Protein AF-A0A3D5LF30-F1 (afdb_monomer_lite)

Foldseek 3Di:
DAEEEEEEAPLPPDPVLLVQLVVCCVPVVHPAYEYAYEAQAALVRDGRPDGPVVRQVVNVVSGHPYYHYQDNVQRNHDPVSVVCSRVVVVVVVVRHPYYDDDDPDPPVVVVVVLVCCVVVVDPQLVVQLVVVVVVVDDNVVSNVRSSVVVD

Secondary structure (DSSP, 8-state):
--EEEEEE--TT--HHHHHHHHHHHHHH--SEEEEEEE-SB-TTS-B-SS-HHHHHHHHHHTT-SEEEEEPHHHHTS-HHHHHHHHHHHHHHHS---EE----SS--HHHHHHHHHHHHH--HHHHHHHHHHHHTT--HHHHHHHHHHHH-

pLDDT: mean 97.25, std 1.87, range [89.06, 98.88]

Radius of gyration: 17.66 Å; chains: 1; bounding box: 42×31×48 Å

Structure (mmCIF, N/CA/C/O backbone):
data_AF-A0A3D5LF30-F1
#
_entry.id   AF-A0A3D5LF30-F1
#
loop_
_atom_site.group_PDB
_atom_site.id
_atom_site.type_symbol
_atom_site.label_atom_id
_atom_site.label_alt_id
_atom_site.label_comp_id
_atom_site.label_asym_id
_atom_site.label_entity_id
_atom_site.label_seq_id
_atom_site.pdbx_PDB_ins_code
_atom_site.Cartn_x
_atom_site.Cartn_y
_atom_site.Cartn_z
_atom_site.occupancy
_atom_site.B_iso_or_equiv
_atom_site.auth_seq_id
_atom_site.auth_comp_id
_atom_site.auth_asym_id
_atom_site.auth_atom_id
_atom_site.pdbx_PDB_model_num
ATOM 1 N N . MET A 1 1 ? -23.083 8.150 5.909 1.00 89.19 1 MET A N 1
ATOM 2 C CA . MET A 1 1 ? -22.047 7.295 6.498 1.00 89.19 1 MET A CA 1
ATOM 3 C C . MET A 1 1 ? -20.885 7.306 5.532 1.00 89.19 1 MET A C 1
ATOM 5 O O . MET A 1 1 ? -21.101 6.880 4.407 1.00 89.19 1 MET A O 1
ATOM 9 N N . LYS A 1 2 ? -19.745 7.869 5.928 1.00 97.44 2 LYS A N 1
ATOM 10 C CA . LYS A 1 2 ? -18.497 7.906 5.167 1.00 97.44 2 LYS A CA 1
ATOM 11 C C . LYS A 1 2 ? -17.492 6.953 5.806 1.00 97.44 2 LYS A C 1
ATOM 13 O O . LYS A 1 2 ? -17.232 7.063 7.006 1.00 97.44 2 LYS A O 1
ATOM 18 N N . ILE A 1 3 ? -16.932 6.037 5.025 1.00 98.44 3 ILE A N 1
ATOM 19 C CA . ILE A 1 3 ? -15.975 5.037 5.502 1.00 98.44 3 ILE A CA 1
ATOM 20 C C . ILE A 1 3 ? -14.658 5.169 4.740 1.00 98.44 3 ILE A C 1
ATOM 22 O O . ILE A 1 3 ? -14.626 5.059 3.513 1.00 98.44 3 ILE A O 1
ATOM 26 N N . THR A 1 4 ? -13.557 5.337 5.474 1.00 98.69 4 THR A N 1
ATOM 27 C CA . THR A 1 4 ? -12.209 5.371 4.891 1.00 98.69 4 THR A CA 1
ATOM 28 C C . THR A 1 4 ? -11.423 4.106 5.204 1.00 98.69 4 THR A C 1
ATOM 30 O O . THR A 1 4 ? -11.334 3.682 6.354 1.00 98.69 4 THR A O 1
ATOM 33 N N . GLY A 1 5 ? -10.814 3.520 4.175 1.00 98.69 5 GLY A N 1
ATOM 34 C CA . GLY A 1 5 ? -9.889 2.397 4.268 1.00 98.69 5 GLY A CA 1
ATOM 35 C C . GLY A 1 5 ? -8.425 2.833 4.392 1.00 98.69 5 GLY A C 1
ATOM 36 O O . GLY A 1 5 ? -7.990 3.783 3.740 1.00 98.69 5 GLY A O 1
ATOM 37 N N . ILE A 1 6 ? -7.645 2.086 5.174 1.00 98.75 6 ILE A N 1
ATOM 38 C CA . ILE A 1 6 ? -6.177 2.158 5.252 1.00 98.75 6 ILE A CA 1
ATOM 39 C C . ILE A 1 6 ? -5.613 0.749 5.051 1.00 98.75 6 ILE A C 1
ATOM 41 O O . ILE A 1 6 ? -6.089 -0.197 5.671 1.00 98.75 6 ILE A O 1
ATOM 45 N N . ILE A 1 7 ? -4.577 0.593 4.227 1.00 98.75 7 ILE A N 1
ATOM 46 C CA . ILE A 1 7 ? -3.818 -0.664 4.117 1.00 98.75 7 ILE A CA 1
ATOM 47 C C . ILE A 1 7 ? -2.500 -0.475 4.876 1.00 98.75 7 ILE A C 1
ATOM 49 O O . ILE A 1 7 ? -1.753 0.451 4.561 1.00 98.75 7 ILE A O 1
ATOM 53 N N . ALA A 1 8 ? -2.223 -1.300 5.889 1.00 98.31 8 ALA A N 1
ATOM 54 C CA . ALA A 1 8 ? -1.110 -1.071 6.814 1.00 98.31 8 ALA A CA 1
ATOM 55 C C . ALA A 1 8 ? -0.500 -2.357 7.396 1.00 98.31 8 ALA A C 1
ATOM 57 O O . ALA A 1 8 ? -1.008 -3.460 7.226 1.00 98.31 8 ALA A O 1
ATOM 58 N N . GLU A 1 9 ? 0.600 -2.197 8.132 1.00 98.44 9 GLU A N 1
ATOM 59 C CA . GLU A 1 9 ? 1.284 -3.284 8.854 1.00 98.44 9 GLU A CA 1
ATOM 60 C C . GLU A 1 9 ? 1.349 -3.030 10.365 1.00 98.44 9 GLU A C 1
ATOM 62 O O . GLU A 1 9 ? 1.291 -3.969 11.156 1.00 98.44 9 GLU A O 1
ATOM 67 N N . TYR A 1 10 ? 1.466 -1.753 10.755 1.00 98.19 10 TYR A N 1
ATOM 68 C CA . TYR A 1 10 ? 1.583 -1.276 12.138 1.00 98.19 10 TYR A CA 1
ATOM 69 C C . TYR A 1 10 ? 2.622 -2.037 12.972 1.00 98.19 10 TYR A C 1
ATOM 71 O O . TYR A 1 10 ? 2.297 -2.598 14.012 1.00 98.19 10 TYR A O 1
ATOM 79 N N . ASN A 1 11 ? 3.885 -2.029 12.536 1.00 97.81 11 ASN A N 1
ATOM 80 C CA . ASN A 1 11 ? 4.958 -2.859 13.091 1.00 97.81 11 ASN A CA 1
ATOM 81 C C . ASN A 1 11 ? 6.075 -2.072 13.840 1.00 97.81 11 ASN A C 1
ATOM 83 O O . ASN A 1 11 ? 7.163 -1.917 13.285 1.00 97.81 11 ASN A O 1
ATOM 87 N N . PRO A 1 12 ? 5.871 -1.584 15.084 1.00 96.75 12 PRO A N 1
ATOM 88 C CA . PRO A 1 12 ? 4.619 -1.544 15.840 1.00 96.75 12 PRO A CA 1
ATOM 89 C C . PRO A 1 12 ? 3.743 -0.339 15.446 1.00 96.75 12 PRO A C 1
ATOM 91 O O . PRO A 1 12 ? 4.111 0.496 14.614 1.00 96.75 12 PRO A O 1
ATOM 94 N N . PHE A 1 13 ? 2.566 -0.218 16.062 1.00 98.56 13 PHE A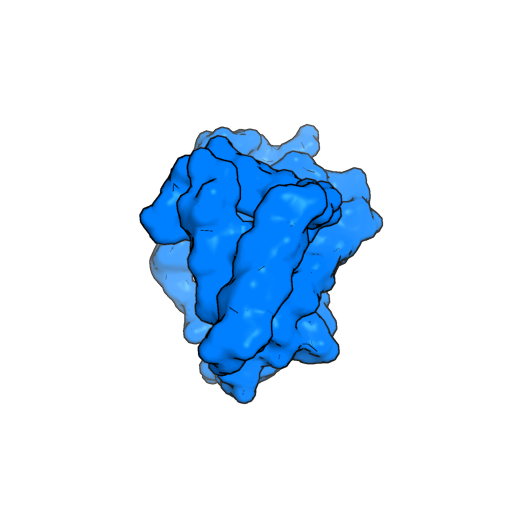 N 1
ATOM 95 C CA . PHE A 1 13 ? 1.782 1.010 15.982 1.00 98.56 13 PHE A CA 1
ATOM 96 C C . PHE A 1 13 ? 2.540 2.171 16.663 1.00 98.56 13 PHE A C 1
ATOM 98 O O . PHE A 1 13 ? 3.132 1.990 17.724 1.00 98.56 13 PHE A O 1
ATOM 105 N N . HIS A 1 14 ? 2.537 3.368 16.068 1.00 98.25 14 HIS A N 1
ATOM 106 C CA . HIS A 1 14 ? 3.310 4.518 16.551 1.00 98.25 14 HIS A CA 1
ATOM 107 C C . HIS A 1 14 ? 2.614 5.845 16.220 1.00 98.25 14 HIS A C 1
ATOM 109 O O . HIS A 1 14 ? 1.649 5.874 15.456 1.00 98.25 14 HIS A O 1
ATOM 115 N N . ASN A 1 15 ? 3.145 6.967 16.714 1.00 98.50 15 ASN A N 1
ATOM 116 C CA . ASN A 1 15 ? 2.510 8.289 16.597 1.00 98.50 15 ASN A CA 1
ATOM 117 C C . ASN A 1 15 ? 2.208 8.727 15.156 1.00 98.50 15 ASN A C 1
ATOM 119 O O . ASN A 1 15 ? 1.195 9.374 14.927 1.00 98.50 15 ASN A O 1
ATOM 123 N N . GLY A 1 16 ? 3.026 8.331 14.174 1.00 98.44 16 GLY A N 1
ATOM 124 C CA . GLY A 1 16 ? 2.716 8.576 12.759 1.00 98.44 16 GLY A CA 1
ATOM 125 C C . GLY A 1 16 ? 1.418 7.902 12.284 1.00 98.44 16 GLY A C 1
ATOM 126 O O . GLY A 1 16 ? 0.655 8.505 11.538 1.00 98.44 16 GLY A O 1
ATOM 127 N N . HIS A 1 17 ? 1.117 6.689 12.764 1.00 98.56 17 HIS A N 1
ATOM 128 C CA . HIS A 1 17 ? -0.119 5.972 12.440 1.00 98.56 17 HIS A CA 1
ATOM 129 C C . HIS A 1 17 ? -1.328 6.608 13.138 1.00 98.56 17 HIS A C 1
ATOM 131 O O . HIS A 1 17 ? -2.367 6.799 12.512 1.00 98.56 17 HIS A O 1
ATOM 137 N N . ALA A 1 18 ? -1.174 7.002 14.410 1.00 98.56 18 ALA A N 1
ATOM 138 C CA . ALA A 1 18 ? -2.203 7.752 15.135 1.00 98.56 18 ALA A CA 1
ATOM 139 C C . ALA A 1 18 ? -2.527 9.077 14.432 1.00 98.56 18 ALA A C 1
ATOM 141 O O . ALA A 1 18 ? -3.692 9.411 14.229 1.00 98.56 18 ALA A O 1
ATOM 142 N N . TYR A 1 19 ? -1.487 9.799 14.008 1.00 98.44 19 TYR A N 1
ATOM 143 C CA . TYR A 1 19 ? -1.629 11.028 13.240 1.00 98.44 19 TYR A CA 1
ATOM 144 C C . TYR A 1 19 ? -2.350 10.787 11.911 1.00 98.44 19 TYR A C 1
ATOM 146 O O . TYR A 1 19 ? -3.271 11.530 11.592 1.00 98.44 19 TYR A O 1
ATOM 154 N N . GLN A 1 20 ? -1.998 9.732 11.168 1.00 98.25 20 GLN A N 1
ATOM 155 C CA . GLN A 1 20 ? -2.672 9.381 9.915 1.00 98.25 20 GLN A CA 1
ATOM 156 C C . GLN A 1 20 ? -4.178 9.162 10.121 1.00 98.25 20 GLN A C 1
ATOM 158 O O . GLN A 1 20 ? -4.977 9.722 9.376 1.00 98.25 20 GLN A O 1
ATOM 163 N N . ILE A 1 21 ? -4.575 8.385 11.136 1.00 98.50 21 ILE A N 1
ATOM 164 C CA . ILE A 1 21 ? -5.993 8.130 11.441 1.00 98.50 21 ILE A CA 1
ATOM 165 C C . ILE A 1 21 ? -6.710 9.434 11.808 1.00 98.50 21 ILE A C 1
ATOM 167 O O . ILE A 1 21 ? -7.792 9.706 11.288 1.00 98.50 21 ILE A O 1
ATOM 171 N N . ALA A 1 22 ? -6.105 10.261 12.665 1.00 98.12 22 ALA A N 1
ATOM 172 C CA . ALA A 1 22 ? -6.674 11.551 13.047 1.00 98.12 22 ALA A CA 1
ATOM 173 C C . ALA A 1 22 ? -6.847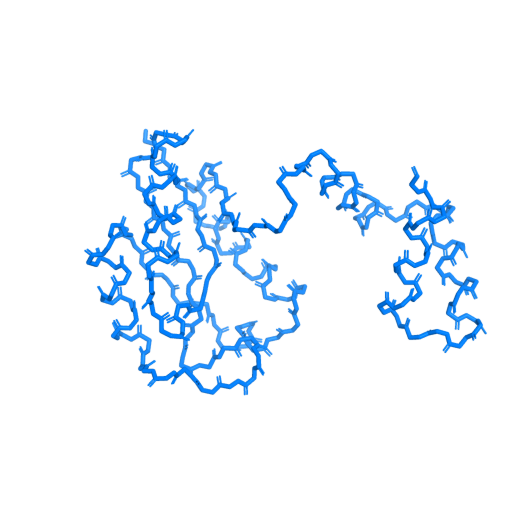 12.478 11.832 1.00 98.12 22 ALA A C 1
ATOM 175 O O . ALA A 1 22 ? -7.914 13.061 11.647 1.00 98.12 22 ALA A O 1
ATOM 176 N N . LYS A 1 23 ? -5.827 12.553 10.970 1.00 97.75 23 LYS A N 1
ATOM 177 C CA . LYS A 1 23 ? -5.831 13.399 9.776 1.00 97.75 23 LYS A CA 1
ATOM 178 C C . LYS A 1 23 ? -6.851 12.935 8.740 1.00 97.75 23 LYS A C 1
ATOM 180 O O . LYS A 1 23 ? -7.525 13.761 8.141 1.00 97.75 23 LYS A O 1
ATOM 185 N N . ILE A 1 24 ? -7.036 11.623 8.590 1.00 97.56 24 ILE A N 1
ATOM 186 C CA . ILE A 1 24 ? -8.103 11.053 7.758 1.00 97.56 24 ILE A CA 1
ATOM 187 C C . ILE A 1 24 ? -9.472 11.518 8.243 1.00 97.56 24 ILE A C 1
ATOM 189 O O . ILE A 1 24 ? -10.266 11.997 7.436 1.00 97.56 24 ILE A O 1
ATOM 193 N N . LYS A 1 25 ? -9.753 11.401 9.546 1.00 97.00 25 LYS A N 1
ATOM 194 C CA . LYS A 1 25 ? -11.044 11.828 10.107 1.00 97.00 25 LYS A CA 1
ATOM 195 C C . LYS A 1 25 ? -11.283 13.323 9.885 1.00 97.00 25 LYS A C 1
ATOM 197 O O . LYS A 1 25 ? -12.392 13.695 9.523 1.00 97.00 25 LYS A O 1
ATOM 202 N N . GLU A 1 26 ? -10.242 14.142 10.031 1.00 97.06 26 GLU A N 1
ATOM 203 C CA . GLU A 1 26 ? -10.278 15.586 9.768 1.00 97.06 26 GLU A CA 1
ATOM 204 C C . GLU A 1 26 ? -10.543 15.926 8.290 1.00 97.06 26 GLU A C 1
ATOM 206 O O . GLU A 1 26 ? -11.360 16.791 8.004 1.00 97.06 26 GLU A O 1
ATOM 211 N N . GLU A 1 27 ? -9.867 15.271 7.342 1.00 95.75 27 GLU A N 1
ATOM 212 C CA . GLU A 1 27 ? -9.913 15.664 5.922 1.00 95.75 27 GLU A CA 1
ATOM 213 C C . GLU A 1 27 ? -11.081 15.063 5.137 1.00 95.75 27 GLU A C 1
ATOM 215 O O . GLU A 1 27 ? -11.476 15.600 4.103 1.00 95.75 27 GLU A O 1
ATOM 220 N N . THR A 1 28 ? -11.622 13.936 5.597 1.00 95.56 28 THR A N 1
ATOM 221 C CA . THR A 1 28 ? -12.673 13.200 4.872 1.00 95.56 28 THR A CA 1
ATOM 222 C C . THR A 1 28 ? -14.054 13.318 5.521 1.00 95.56 28 THR A C 1
ATOM 224 O O . THR A 1 28 ? -15.049 12.920 4.909 1.00 95.56 28 THR A O 1
ATOM 227 N N . ASP A 1 29 ? -14.133 13.858 6.742 1.00 96.19 29 ASP A N 1
ATOM 228 C CA . ASP A 1 29 ? -15.283 13.738 7.651 1.00 96.19 29 ASP A CA 1
ATOM 229 C C . ASP A 1 29 ? -15.745 12.278 7.813 1.00 96.19 29 ASP A C 1
ATOM 231 O O . ASP A 1 29 ? -16.941 11.981 7.777 1.00 96.19 29 ASP A O 1
ATOM 235 N N . SER A 1 30 ? -14.801 11.336 7.893 1.00 97.12 30 SER A N 1
ATOM 236 C CA . SER A 1 30 ? -15.140 9.914 8.007 1.00 97.12 30 SER A CA 1
ATOM 237 C C . SER A 1 30 ? -15.863 9.603 9.310 1.00 97.12 30 SER A C 1
ATOM 239 O O . SER A 1 30 ? -15.348 9.888 10.391 1.00 97.12 30 SER A O 1
ATOM 241 N N . ASP A 1 31 ? -17.001 8.917 9.196 1.00 98.00 31 ASP A N 1
ATOM 242 C CA . ASP A 1 31 ? -17.713 8.328 10.331 1.00 98.00 31 ASP A CA 1
ATOM 243 C C . ASP A 1 31 ? -16.946 7.112 10.876 1.00 98.00 31 ASP A C 1
ATOM 245 O O . ASP A 1 31 ? -16.918 6.893 12.086 1.00 98.00 31 ASP A O 1
ATOM 249 N N . TYR A 1 32 ? -16.298 6.346 9.985 1.00 98.50 32 TYR A N 1
ATOM 250 C CA . TYR A 1 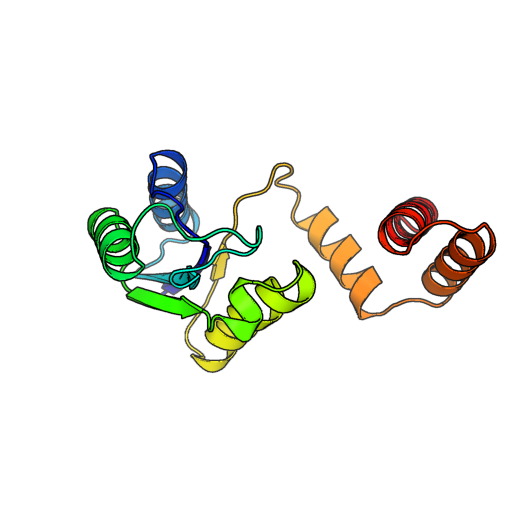32 ? -15.536 5.144 10.335 1.00 98.50 32 TYR A CA 1
ATOM 251 C C . TYR A 1 32 ? -14.216 5.040 9.566 1.00 98.50 32 TYR A C 1
ATOM 253 O O . TYR A 1 32 ? -14.137 5.356 8.377 1.00 98.50 32 TYR A O 1
ATOM 261 N N . VAL A 1 33 ? -13.187 4.519 10.234 1.00 98.69 33 VAL A N 1
ATOM 262 C CA . VAL A 1 33 ? -11.884 4.181 9.654 1.00 98.69 33 VAL A CA 1
ATOM 263 C C . VAL A 1 33 ? -11.646 2.678 9.770 1.00 98.69 33 VAL A C 1
ATOM 265 O O . VAL A 1 33 ? -11.609 2.122 10.867 1.00 98.69 33 VAL A O 1
ATOM 268 N N . ILE A 1 34 ? -11.452 2.012 8.634 1.00 98.69 34 ILE A N 1
ATOM 269 C CA . ILE A 1 34 ? -11.224 0.567 8.548 1.00 98.69 34 ILE A CA 1
ATOM 270 C C . ILE A 1 34 ? -9.790 0.304 8.102 1.00 98.69 34 ILE A C 1
ATOM 272 O O . ILE A 1 34 ? -9.322 0.860 7.111 1.00 98.69 34 ILE A O 1
ATOM 276 N N . VAL A 1 35 ? -9.089 -0.583 8.803 1.00 98.81 35 VAL A N 1
ATOM 277 C CA . VAL A 1 35 ? -7.704 -0.947 8.494 1.00 98.81 35 VAL A CA 1
ATOM 278 C C . VAL A 1 35 ? -7.645 -2.378 7.968 1.00 98.81 35 VAL A C 1
ATOM 280 O O . VAL A 1 35 ? -8.033 -3.309 8.665 1.00 98.81 35 VAL A O 1
ATOM 283 N N . ALA A 1 36 ? -7.110 -2.571 6.764 1.00 98.69 36 ALA A N 1
ATOM 284 C CA . ALA A 1 36 ? -6.642 -3.865 6.279 1.00 98.69 36 ALA A CA 1
ATOM 285 C C . ALA A 1 36 ? -5.174 -4.024 6.700 1.00 98.69 36 ALA A C 1
ATOM 287 O O . ALA A 1 36 ? -4.290 -3.360 6.156 1.00 98.69 36 ALA A O 1
ATOM 288 N N . MET A 1 37 ? -4.922 -4.857 7.708 1.00 98.75 37 MET A N 1
ATOM 289 C CA . MET A 1 37 ? -3.629 -4.973 8.375 1.00 98.75 37 MET A CA 1
ATOM 290 C C . MET A 1 37 ? -2.960 -6.315 8.083 1.00 98.75 37 MET A C 1
ATOM 292 O O . MET A 1 37 ? -3.599 -7.359 8.211 1.00 98.75 37 MET A O 1
ATOM 296 N N . SER A 1 38 ? -1.666 -6.315 7.760 1.00 98.62 38 SER A N 1
ATOM 297 C CA . SER A 1 38 ? -0.864 -7.547 7.714 1.00 98.62 38 SER A CA 1
ATOM 298 C C . SER A 1 38 ? -1.017 -8.369 9.001 1.00 98.62 38 SER A C 1
ATOM 300 O O . SER A 1 38 ? -1.025 -7.812 10.106 1.00 98.62 38 SER A O 1
ATOM 302 N N . GLY A 1 39 ? -1.099 -9.695 8.856 1.00 98.38 39 GLY A N 1
ATOM 303 C CA . GLY A 1 39 ? -1.053 -10.650 9.968 1.00 98.38 39 GLY A CA 1
ATOM 304 C C . GLY A 1 39 ? 0.328 -10.702 10.630 1.00 98.38 39 GLY A C 1
ATOM 305 O O . GLY A 1 39 ? 1.053 -9.712 10.647 1.00 98.38 39 GLY A O 1
ATOM 306 N N . ASP A 1 40 ? 0.724 -11.845 11.186 1.00 98.31 40 ASP A N 1
ATOM 307 C CA . ASP A 1 40 ? 1.975 -11.967 11.964 1.00 98.31 40 ASP A CA 1
ATOM 308 C C . ASP A 1 40 ? 3.269 -11.850 11.136 1.00 98.31 40 ASP A C 1
ATOM 310 O O . ASP A 1 40 ? 4.358 -11.805 11.702 1.00 98.31 40 ASP A O 1
ATOM 314 N N . PHE A 1 41 ? 3.157 -11.753 9.811 1.00 97.88 41 PHE A N 1
ATOM 315 C CA . PHE A 1 41 ? 4.260 -11.478 8.895 1.00 97.88 41 PHE A CA 1
ATOM 316 C C . PHE A 1 41 ? 3.916 -10.288 8.002 1.00 97.88 41 PHE A C 1
ATOM 318 O O . PHE A 1 41 ? 2.774 -10.142 7.555 1.00 97.88 41 PHE A O 1
ATOM 325 N N . VAL A 1 42 ? 4.912 -9.441 7.758 1.00 97.94 42 VAL A N 1
ATOM 326 C CA . VAL A 1 42 ? 4.775 -8.169 7.042 1.00 97.94 42 VAL A CA 1
ATOM 327 C C . VAL A 1 42 ? 5.415 -8.237 5.647 1.00 97.94 42 VAL A C 1
ATOM 329 O O . VAL A 1 42 ? 6.195 -9.139 5.345 1.00 97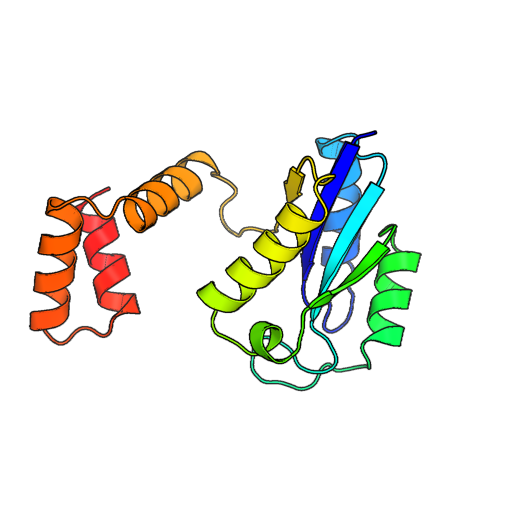.94 42 VAL A O 1
ATOM 332 N N . GLN A 1 43 ? 5.116 -7.269 4.787 1.00 97.88 43 GLN A N 1
ATOM 333 C CA . GLN A 1 43 ? 5.538 -7.166 3.385 1.00 97.88 43 GLN A CA 1
ATOM 334 C C . GLN A 1 43 ? 7.050 -7.187 3.201 1.00 97.88 43 GLN A C 1
ATOM 336 O O . GLN A 1 43 ? 7.555 -7.680 2.194 1.00 97.88 43 GLN A O 1
ATOM 341 N N . ARG A 1 44 ? 7.790 -6.699 4.198 1.00 95.00 44 ARG A N 1
ATOM 342 C CA . ARG A 1 44 ? 9.257 -6.753 4.217 1.00 95.00 44 ARG A CA 1
ATOM 343 C C . ARG A 1 44 ? 9.809 -8.176 4.393 1.00 95.00 44 ARG A C 1
ATOM 345 O O . ARG A 1 44 ? 11.019 -8.355 4.341 1.00 95.00 44 ARG A O 1
ATOM 352 N N . GLY A 1 45 ? 8.943 -9.179 4.558 1.00 93.69 45 GLY A N 1
ATOM 353 C CA . GLY A 1 45 ? 9.316 -10.581 4.751 1.00 93.69 45 GLY A CA 1
ATOM 354 C C . GLY A 1 45 ? 9.722 -10.908 6.188 1.00 93.69 45 GLY A C 1
ATOM 355 O O . GLY A 1 45 ? 10.342 -11.939 6.433 1.00 93.69 45 GLY A O 1
ATOM 356 N N . GLU A 1 46 ? 9.389 -10.032 7.133 1.00 96.31 46 GLU A N 1
ATOM 357 C CA . GLU A 1 46 ? 9.766 -10.140 8.541 1.00 96.31 46 GLU A CA 1
ATOM 358 C C . GLU A 1 46 ? 8.558 -10.569 9.390 1.00 96.31 46 GLU A C 1
ATOM 360 O O . GLU A 1 46 ? 7.414 -10.256 9.036 1.00 96.31 46 GLU A O 1
ATOM 365 N N . PRO A 1 47 ? 8.768 -11.269 10.519 1.00 97.88 47 PRO A N 1
ATOM 366 C CA . PRO A 1 47 ? 7.730 -11.383 11.531 1.00 97.88 47 PRO A CA 1
ATOM 367 C C . PRO A 1 47 ? 7.425 -9.997 12.114 1.00 97.88 47 PRO A C 1
ATOM 369 O O . PRO A 1 47 ? 8.321 -9.169 12.299 1.00 97.88 47 PRO A O 1
ATOM 372 N N . ALA A 1 48 ? 6.160 -9.740 12.431 1.00 98.31 48 ALA A N 1
ATOM 373 C CA . ALA A 1 48 ? 5.794 -8.550 13.180 1.00 98.31 48 ALA A CA 1
ATOM 374 C C . ALA A 1 48 ? 6.404 -8.597 14.596 1.00 98.31 48 ALA A C 1
ATOM 376 O O . ALA A 1 48 ? 6.499 -9.657 15.214 1.00 98.31 48 ALA A O 1
ATOM 377 N N . ILE A 1 49 ? 6.791 -7.437 15.131 1.00 97.88 49 ILE A N 1
ATOM 378 C CA . ILE A 1 49 ? 7.413 -7.287 16.456 1.00 97.88 49 ILE A CA 1
ATOM 379 C C . ILE A 1 49 ? 6.487 -7.737 17.595 1.00 97.88 49 ILE A C 1
ATOM 381 O O . ILE A 1 49 ? 6.948 -8.112 18.670 1.00 97.88 49 ILE A O 1
ATOM 385 N N . THR A 1 50 ? 5.176 -7.696 17.358 1.00 97.69 50 THR A N 1
ATOM 386 C CA . THR A 1 50 ? 4.139 -8.253 18.224 1.00 97.69 50 THR A CA 1
ATOM 387 C C . THR A 1 50 ? 3.018 -8.832 17.364 1.00 97.69 50 THR A C 1
ATOM 389 O O . THR A 1 50 ? 2.882 -8.480 16.183 1.00 97.69 50 THR A O 1
ATOM 392 N N . ASP A 1 51 ? 2.235 -9.741 17.940 1.00 98.00 51 ASP A N 1
ATOM 393 C CA . ASP A 1 51 ? 1.201 -10.460 17.205 1.00 98.00 51 ASP A CA 1
ATOM 394 C C . ASP A 1 51 ? 0.125 -9.519 16.630 1.00 98.00 51 ASP A C 1
ATOM 396 O O . ASP A 1 51 ? -0.023 -8.345 16.997 1.00 98.00 51 ASP A O 1
ATOM 400 N N . LYS A 1 52 ? -0.619 -10.030 15.652 1.00 98.56 52 LYS A N 1
ATOM 401 C CA . LYS A 1 52 ? -1.680 -9.280 14.972 1.00 98.56 52 LYS A CA 1
ATOM 402 C C . LYS A 1 52 ? -2.809 -8.827 15.892 1.00 98.56 52 LYS A C 1
ATOM 404 O O . LYS A 1 52 ? -3.440 -7.816 15.593 1.00 98.56 52 LYS A O 1
ATOM 409 N N . TYR A 1 53 ? -3.076 -9.529 16.992 1.00 98.69 53 TYR A N 1
ATOM 410 C CA . TYR A 1 53 ? -4.152 -9.158 17.910 1.00 98.69 53 TYR A CA 1
ATOM 411 C C . TYR A 1 53 ? -3.770 -7.924 18.715 1.00 98.69 53 TYR A C 1
ATOM 413 O O . TYR A 1 53 ? -4.591 -7.022 18.886 1.00 98.69 53 TYR A O 1
ATOM 421 N N . GLU A 1 54 ? -2.518 -7.847 19.157 1.00 98.56 54 GLU A N 1
ATOM 422 C CA . GLU A 1 54 ? -2.031 -6.703 19.911 1.00 98.56 54 GLU A CA 1
ATOM 423 C C . GLU A 1 54 ? -1.902 -5.459 19.024 1.00 98.56 54 GLU A C 1
ATOM 425 O O . GLU A 1 54 ? -2.376 -4.384 19.392 1.00 98.56 54 GLU A O 1
ATOM 430 N N . ARG A 1 55 ? -1.408 -5.602 17.787 1.00 98.69 55 ARG A N 1
ATOM 431 C CA . ARG A 1 55 ? -1.415 -4.490 16.815 1.00 98.69 55 ARG A CA 1
ATOM 432 C C . ARG A 1 55 ? -2.826 -4.028 16.455 1.00 98.69 55 ARG A C 1
ATOM 434 O O . ARG A 1 55 ? -3.063 -2.824 16.352 1.00 98.69 55 ARG A O 1
ATOM 441 N N . ALA A 1 56 ? -3.778 -4.954 16.315 1.00 98.88 56 ALA A N 1
ATOM 442 C CA . ALA A 1 56 ? -5.177 -4.602 16.095 1.00 98.88 56 ALA A CA 1
ATOM 443 C C . ALA A 1 56 ? -5.750 -3.830 17.293 1.00 98.88 56 ALA A C 1
ATOM 445 O O . ALA A 1 56 ? -6.393 -2.798 17.104 1.00 98.88 56 ALA A O 1
ATOM 446 N N . ARG A 1 57 ? -5.459 -4.263 18.528 1.00 9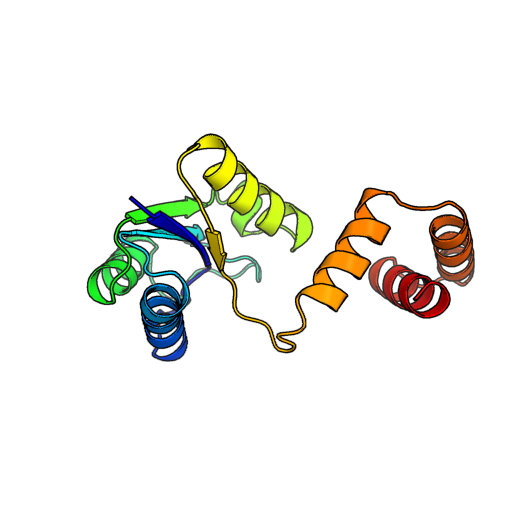8.81 57 ARG A N 1
ATOM 447 C CA . ARG A 1 57 ? -5.856 -3.553 19.754 1.00 98.81 57 ARG A CA 1
ATOM 448 C C . ARG A 1 57 ? -5.285 -2.137 19.797 1.00 98.81 57 ARG A C 1
ATOM 450 O O . ARG A 1 57 ? -6.023 -1.210 20.131 1.00 98.81 57 ARG A O 1
ATOM 457 N N . MET A 1 58 ? -4.012 -1.962 19.439 1.00 98.56 58 MET A N 1
ATOM 458 C CA . MET A 1 58 ? -3.370 -0.645 19.369 1.00 98.56 58 MET A CA 1
ATOM 459 C C . MET A 1 58 ? -4.086 0.264 18.363 1.00 98.56 58 MET A C 1
ATOM 461 O O . MET A 1 58 ? -4.448 1.385 18.709 1.00 98.56 58 MET A O 1
ATOM 465 N N . ALA A 1 59 ? -4.363 -0.233 17.153 1.00 98.75 59 ALA A N 1
ATOM 466 C CA . ALA A 1 59 ? -5.070 0.532 16.128 1.00 98.75 59 ALA A CA 1
ATOM 467 C C . ALA A 1 59 ? -6.483 0.948 16.572 1.00 98.75 59 ALA A C 1
ATOM 469 O O . ALA A 1 59 ? -6.847 2.118 16.440 1.00 98.75 59 ALA A O 1
ATOM 470 N N . LEU A 1 60 ? -7.255 0.017 17.148 1.00 98.81 60 LEU A N 1
ATOM 471 C CA . LEU A 1 60 ? -8.604 0.283 17.666 1.00 98.81 60 LEU A CA 1
ATOM 472 C C . LEU A 1 60 ? -8.584 1.329 18.791 1.00 98.81 60 LEU A C 1
ATOM 474 O O . LEU A 1 60 ? -9.375 2.268 18.799 1.00 98.81 60 LEU A O 1
ATOM 478 N N . SER A 1 61 ? -7.620 1.220 19.707 1.00 98.56 61 SER A N 1
ATOM 479 C CA . SER A 1 61 ? -7.435 2.176 20.811 1.00 98.56 61 SER A CA 1
ATOM 480 C C . SER A 1 61 ? -7.053 3.581 20.332 1.00 98.56 61 SER A C 1
ATOM 482 O O . SER A 1 61 ? -7.230 4.551 21.065 1.00 98.56 61 SER A O 1
ATOM 484 N N . CYS A 1 62 ? -6.538 3.700 19.106 1.00 98.25 62 CYS A N 1
ATOM 485 C CA . CYS A 1 62 ? -6.109 4.956 18.496 1.00 98.25 62 CYS A CA 1
ATOM 486 C C . CYS A 1 62 ? -7.046 5.448 17.380 1.00 98.25 62 CYS A C 1
ATOM 488 O O . CYS A 1 62 ? -6.665 6.319 16.600 1.00 98.25 62 CYS A O 1
ATOM 490 N N . GLY A 1 63 ? -8.279 4.935 17.327 1.00 97.88 63 GLY A N 1
ATOM 491 C CA . GLY A 1 63 ? -9.350 5.499 16.510 1.00 97.88 63 GLY A CA 1
ATOM 492 C C . GLY A 1 63 ? -9.630 4.782 15.192 1.00 97.88 63 GLY A C 1
ATOM 493 O O . GLY A 1 63 ? -10.438 5.299 14.424 1.00 97.88 63 GLY A O 1
ATOM 494 N N . ALA A 1 64 ? -9.015 3.630 14.916 1.00 98.62 64 ALA A N 1
ATOM 495 C CA . ALA A 1 64 ? -9.586 2.711 13.932 1.00 98.62 64 ALA A CA 1
ATOM 496 C C . ALA A 1 64 ? -10.877 2.093 14.495 1.00 98.62 64 ALA A C 1
ATOM 498 O O . ALA A 1 64 ? -10.968 1.822 15.690 1.00 98.62 64 ALA A O 1
ATOM 499 N N . ASP A 1 65 ? -11.856 1.835 13.636 1.00 98.62 65 ASP A N 1
ATOM 500 C CA . ASP A 1 65 ? -13.167 1.300 14.021 1.00 98.62 65 ASP A CA 1
ATOM 501 C C . ASP A 1 65 ? -13.295 -0.197 13.697 1.00 98.62 65 ASP A C 1
ATOM 503 O O . ASP A 1 65 ? -14.034 -0.931 14.353 1.00 98.62 65 ASP A O 1
ATOM 507 N N . LEU A 1 66 ? -12.534 -0.675 12.709 1.00 98.69 66 LEU A N 1
ATOM 508 C CA . LEU A 1 66 ? -12.431 -2.087 12.346 1.00 98.69 66 LEU A CA 1
ATOM 509 C C . LEU A 1 66 ? -11.020 -2.401 11.843 1.00 98.69 66 LEU A C 1
ATOM 511 O O . LEU A 1 66 ? -10.448 -1.639 11.066 1.00 98.69 66 LEU A O 1
ATOM 515 N N . VAL A 1 67 ? -10.485 -3.556 12.240 1.00 98.81 67 VAL A N 1
ATOM 516 C CA . VAL A 1 67 ? -9.226 -4.098 11.715 1.00 98.81 67 VAL A CA 1
ATOM 517 C C . VAL A 1 67 ? -9.502 -5.458 11.084 1.00 98.81 67 VAL A C 1
ATOM 519 O O . VAL A 1 67 ? -10.016 -6.362 11.740 1.00 98.81 67 VAL A O 1
ATOM 522 N N . LEU A 1 68 ? -9.170 -5.595 9.805 1.00 98.56 68 LEU A N 1
ATOM 523 C CA . LEU A 1 68 ? -9.295 -6.815 9.017 1.00 98.56 68 LEU A CA 1
ATOM 524 C C . LEU A 1 68 ? -7.902 -7.347 8.704 1.00 98.56 68 LEU A C 1
ATOM 526 O O . LEU A 1 68 ? -7.025 -6.589 8.300 1.00 98.56 68 LEU A O 1
ATOM 530 N N . GLU A 1 69 ? -7.693 -8.649 8.864 1.00 98.56 69 GLU A N 1
ATOM 531 C CA . GLU A 1 69 ? -6.422 -9.267 8.493 1.00 98.56 69 GLU A CA 1
ATOM 532 C C . GLU A 1 69 ? -6.285 -9.350 6.967 1.00 98.56 69 GLU A C 1
ATOM 534 O O . GLU A 1 69 ? -7.158 -9.880 6.275 1.00 98.56 69 GLU A O 1
ATOM 539 N N . LEU A 1 70 ? -5.154 -8.874 6.444 1.00 97.94 70 LEU A N 1
ATOM 540 C CA . LEU A 1 70 ? -4.722 -9.157 5.085 1.00 97.94 70 LEU A CA 1
ATOM 541 C C . LEU A 1 70 ? -4.084 -10.558 5.059 1.00 97.94 70 LEU A C 1
ATOM 543 O O . LEU A 1 70 ? -3.119 -10.789 5.794 1.00 97.94 70 LEU A O 1
ATOM 547 N N . PRO A 1 71 ? -4.575 -11.501 4.229 1.00 95.94 71 PRO A N 1
ATOM 548 C CA . PRO A 1 71 ? -4.062 -12.868 4.232 1.00 95.94 71 PRO A CA 1
ATOM 549 C C . PRO A 1 71 ? -2.553 -12.924 3.977 1.00 95.94 71 PRO A C 1
ATOM 551 O O . PRO A 1 71 ? -2.057 -12.255 3.069 1.00 95.94 71 PRO A O 1
ATOM 554 N N . ALA A 1 72 ? -1.839 -13.779 4.717 1.00 94.81 72 ALA A N 1
ATOM 555 C CA . ALA A 1 72 ? -0.376 -13.900 4.657 1.00 94.81 72 ALA A CA 1
ATOM 556 C C . ALA A 1 72 ? 0.172 -14.111 3.231 1.00 94.81 72 ALA A C 1
ATOM 558 O O . ALA A 1 72 ? 1.226 -13.579 2.889 1.00 94.81 72 ALA A O 1
ATOM 559 N N . LEU A 1 73 ? -0.586 -14.815 2.376 1.00 95.25 73 LEU A N 1
ATOM 560 C CA . LEU A 1 73 ? -0.279 -15.006 0.953 1.00 95.25 73 LEU A CA 1
ATOM 561 C C . LEU A 1 73 ? -0.013 -13.683 0.215 1.00 95.25 73 LEU A C 1
ATOM 563 O O . LEU A 1 73 ? 0.814 -13.641 -0.691 1.00 95.25 73 LEU A O 1
ATOM 567 N N . PHE A 1 74 ? -0.722 -12.618 0.588 1.00 97.44 74 PHE A N 1
ATOM 568 C CA . PHE A 1 74 ? -0.595 -11.295 -0.017 1.00 97.44 74 PHE A CA 1
ATOM 569 C C . PHE A 1 74 ? 0.178 -10.320 0.864 1.00 97.44 74 PHE A C 1
ATOM 571 O O . PHE A 1 74 ? 0.880 -9.462 0.333 1.00 97.44 74 PHE A O 1
ATOM 578 N N . ALA A 1 75 ? 0.072 -10.460 2.189 1.00 97.00 75 ALA A N 1
ATOM 579 C CA . ALA A 1 75 ? 0.777 -9.605 3.135 1.00 97.00 75 ALA A CA 1
ATOM 580 C C . ALA A 1 75 ? 2.298 -9.669 2.941 1.00 97.00 75 ALA A C 1
ATOM 582 O O . ALA A 1 75 ? 2.939 -8.634 3.019 1.00 97.00 75 ALA A O 1
ATOM 583 N N . CYS A 1 76 ? 2.855 -10.838 2.603 1.00 96.06 76 CYS A N 1
ATOM 584 C CA . CYS A 1 76 ? 4.293 -11.035 2.372 1.00 96.06 76 CYS A CA 1
ATOM 585 C C . CYS A 1 76 ? 4.722 -10.890 0.898 1.00 96.06 76 CYS A C 1
ATOM 587 O O . CYS A 1 76 ? 5.844 -11.249 0.541 1.00 96.06 76 CYS A O 1
ATOM 589 N N . ALA A 1 77 ? 3.820 -10.459 0.014 1.00 96.56 77 ALA A N 1
ATOM 590 C CA . ALA A 1 77 ? 4.089 -10.370 -1.417 1.00 96.56 77 ALA A CA 1
ATOM 591 C C . ALA A 1 77 ? 4.651 -8.992 -1.812 1.00 96.56 77 ALA A C 1
ATOM 593 O O . ALA A 1 77 ? 4.711 -8.063 -1.009 1.00 96.56 77 ALA A O 1
ATOM 594 N N . SER A 1 78 ? 5.056 -8.834 -3.077 1.00 96.19 78 SER A N 1
ATOM 595 C CA . SER A 1 78 ? 5.525 -7.539 -3.589 1.00 96.19 78 SER A CA 1
ATOM 596 C C . SER A 1 78 ? 4.446 -6.449 -3.484 1.00 96.19 78 SER A C 1
ATOM 598 O O . SER A 1 78 ? 3.254 -6.741 -3.354 1.00 96.19 78 SER A O 1
ATOM 600 N N . ALA A 1 79 ? 4.857 -5.182 -3.610 1.00 96.31 79 ALA A N 1
ATOM 601 C CA . ALA A 1 79 ? 3.969 -4.016 -3.546 1.00 96.31 79 ALA A CA 1
ATOM 602 C C . ALA A 1 79 ? 2.704 -4.140 -4.405 1.00 96.31 79 ALA A C 1
ATOM 604 O O . ALA A 1 79 ? 1.624 -3.766 -3.959 1.00 96.31 79 ALA A O 1
ATOM 605 N N . GLU A 1 80 ? 2.822 -4.714 -5.602 1.00 95.56 80 GLU A N 1
ATOM 606 C CA . GLU A 1 80 ? 1.693 -4.921 -6.507 1.00 95.56 80 GLU A CA 1
ATOM 607 C C . GLU A 1 80 ? 0.645 -5.872 -5.915 1.00 95.56 80 GLU A C 1
ATOM 609 O O . GLU A 1 80 ? -0.537 -5.541 -5.853 1.00 95.56 80 GLU A O 1
ATOM 614 N N . TYR A 1 81 ? 1.071 -7.040 -5.430 1.00 97.19 81 TYR A N 1
ATOM 615 C CA . TYR A 1 81 ? 0.172 -8.041 -4.860 1.00 97.19 81 TYR A CA 1
ATOM 616 C C . TYR A 1 81 ? -0.410 -7.600 -3.517 1.00 97.19 81 TYR A C 1
ATOM 618 O O . TYR A 1 81 ? -1.596 -7.821 -3.268 1.00 97.19 81 TYR A O 1
ATOM 626 N N . PHE A 1 82 ? 0.406 -6.948 -2.690 1.00 98.50 82 PHE A N 1
ATOM 627 C CA . PHE A 1 82 ? -0.009 -6.374 -1.415 1.00 98.50 82 PHE A CA 1
ATOM 628 C C . PHE A 1 82 ? -1.106 -5.320 -1.614 1.00 98.50 82 PHE A C 1
ATOM 630 O O . PHE A 1 82 ? -2.197 -5.435 -1.050 1.00 98.50 82 PHE A O 1
ATOM 637 N N . ALA A 1 83 ? -0.856 -4.337 -2.489 1.00 98.06 83 ALA A N 1
ATOM 638 C CA . ALA A 1 83 ? -1.820 -3.288 -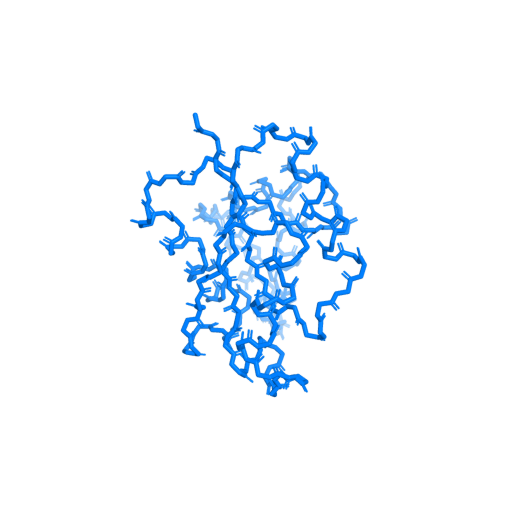2.804 1.00 98.06 83 ALA A CA 1
ATOM 639 C C . ALA A 1 83 ? -3.087 -3.870 -3.440 1.00 98.06 83 ALA A C 1
ATOM 641 O O . ALA A 1 83 ? -4.194 -3.536 -3.021 1.00 98.06 83 ALA A O 1
ATOM 642 N N . ARG A 1 84 ? -2.944 -4.802 -4.393 1.00 97.50 84 ARG A N 1
ATOM 643 C CA . ARG A 1 84 ? -4.084 -5.461 -5.040 1.00 97.50 84 ARG A CA 1
ATOM 644 C C . ARG A 1 84 ? -4.984 -6.166 -4.033 1.00 97.50 84 ARG A C 1
ATOM 646 O O . ARG A 1 84 ? -6.200 -6.070 -4.155 1.00 97.50 84 ARG A O 1
ATOM 653 N N . ALA A 1 85 ? -4.416 -6.871 -3.058 1.00 97.94 85 ALA A N 1
ATOM 654 C CA . ALA A 1 85 ? -5.197 -7.595 -2.063 1.00 97.94 85 ALA A CA 1
ATOM 655 C C . ALA A 1 85 ? -5.944 -6.654 -1.110 1.00 97.94 85 ALA A C 1
ATOM 657 O O . ALA A 1 85 ? -7.135 -6.858 -0.884 1.00 97.94 85 ALA A O 1
ATOM 658 N N . GLY A 1 86 ? -5.285 -5.605 -0.603 1.00 98.25 86 GLY A N 1
ATOM 659 C CA . GLY A 1 86 ? -5.939 -4.624 0.268 1.00 98.25 86 GLY A CA 1
ATOM 660 C C . GLY A 1 86 ? -7.039 -3.840 -0.455 1.00 98.25 86 GLY A C 1
ATOM 661 O O . GLY A 1 86 ? -8.150 -3.721 0.057 1.00 98.25 86 GLY A O 1
ATOM 662 N N . VAL A 1 87 ? -6.776 -3.394 -1.690 1.00 98.38 87 VAL A N 1
ATOM 663 C CA . VAL A 1 87 ? -7.784 -2.719 -2.524 1.00 98.38 87 VAL A CA 1
ATOM 664 C C . VAL A 1 87 ? -8.941 -3.664 -2.842 1.00 98.38 87 VAL A C 1
ATOM 666 O O . VAL A 1 87 ? -10.092 -3.288 -2.653 1.00 98.38 87 VAL A O 1
ATOM 669 N N . ALA A 1 88 ? -8.670 -4.907 -3.254 1.00 98.25 88 ALA A N 1
ATOM 670 C CA . ALA A 1 88 ? -9.718 -5.880 -3.557 1.00 98.25 88 ALA A CA 1
ATOM 671 C C . ALA A 1 88 ? -10.586 -6.210 -2.336 1.00 98.25 88 ALA A C 1
ATOM 673 O O . ALA A 1 88 ? -11.801 -6.340 -2.482 1.00 98.25 88 ALA A O 1
ATOM 674 N N . LEU A 1 89 ? -9.990 -6.320 -1.145 1.00 98.19 89 LEU A N 1
ATOM 675 C CA . LEU A 1 89 ? -10.718 -6.519 0.108 1.00 98.19 89 LEU A CA 1
ATOM 676 C C . LEU A 1 89 ? -11.711 -5.373 0.332 1.00 98.19 89 LEU A C 1
ATOM 678 O O . LEU A 1 89 ? -12.907 -5.624 0.475 1.00 98.19 89 LEU A O 1
ATOM 682 N N . PHE A 1 90 ? -11.253 -4.123 0.253 1.00 98.44 90 PHE A N 1
ATOM 683 C CA . PHE A 1 90 ? -12.110 -2.945 0.401 1.00 98.44 90 PHE A CA 1
ATOM 684 C C . PHE A 1 90 ? -13.173 -2.820 -0.693 1.00 98.44 90 PHE A C 1
ATOM 686 O O . PHE A 1 90 ? -14.338 -2.563 -0.392 1.00 98.44 90 PHE A O 1
ATOM 693 N N . THR A 1 91 ? -12.823 -3.089 -1.952 1.00 98.00 91 THR A N 1
ATOM 694 C CA . THR A 1 91 ? -13.793 -3.123 -3.055 1.00 98.00 91 THR A CA 1
ATOM 695 C C . THR A 1 91 ? -14.883 -4.169 -2.814 1.00 98.00 91 THR A C 1
ATOM 697 O O . THR A 1 91 ? -16.051 -3.917 -3.094 1.00 98.00 91 THR A O 1
ATOM 700 N N . ARG A 1 92 ? -14.532 -5.349 -2.284 1.00 97.81 92 ARG A N 1
ATOM 701 C CA . ARG A 1 92 ? -15.494 -6.429 -2.009 1.00 97.81 92 ARG A CA 1
ATOM 702 C C . ARG A 1 92 ? -16.360 -6.176 -0.781 1.00 97.81 92 ARG A C 1
ATOM 704 O O . ARG A 1 92 ? -17.475 -6.685 -0.751 1.00 97.81 92 ARG A O 1
ATOM 711 N N . MET A 1 93 ? -15.894 -5.384 0.184 1.00 96.69 93 MET A N 1
ATOM 712 C CA . MET A 1 93 ? -16.747 -4.900 1.274 1.00 96.69 93 MET A CA 1
ATOM 713 C C . MET A 1 93 ? -17.875 -3.997 0.762 1.00 96.69 93 MET A C 1
ATOM 715 O O . MET A 1 93 ? -18.947 -3.970 1.357 1.00 96.69 93 MET A O 1
ATOM 719 N N . GLY A 1 94 ? -17.648 -3.276 -0.342 1.00 97.56 94 GLY A N 1
ATOM 720 C CA . GLY A 1 94 ? -18.686 -2.513 -1.040 1.00 97.56 94 GLY A CA 1
ATOM 721 C C . GLY A 1 94 ? -19.192 -1.271 -0.299 1.00 97.56 94 GLY A C 1
ATOM 722 O O . GLY A 1 94 ? -20.196 -0.700 -0.708 1.00 97.56 94 GLY A O 1
ATOM 723 N N . CYS A 1 95 ? -18.521 -0.862 0.780 1.00 97.38 95 CYS A N 1
ATOM 724 C CA . CYS A 1 95 ? -18.916 0.269 1.622 1.00 97.38 95 CYS A CA 1
ATOM 725 C C . CYS A 1 95 ? -17.799 1.295 1.862 1.00 97.38 95 CYS A C 1
ATOM 727 O O . CYS A 1 95 ? -18.002 2.221 2.633 1.00 97.38 95 CYS A O 1
ATOM 729 N N . ILE A 1 96 ? -16.623 1.120 1.248 1.00 98.19 96 ILE A N 1
ATOM 730 C CA . ILE A 1 96 ? -15.489 2.038 1.403 1.00 98.19 96 ILE A CA 1
ATOM 731 C C . ILE A 1 96 ? -15.634 3.199 0.416 1.00 98.19 96 ILE A C 1
ATOM 733 O O . ILE A 1 96 ? -15.654 2.971 -0.793 1.00 98.19 96 ILE A O 1
ATOM 737 N N . ASP A 1 97 ? -15.691 4.425 0.932 1.00 98.00 97 ASP A N 1
ATOM 738 C CA . ASP A 1 97 ? -15.798 5.654 0.138 1.00 98.00 97 ASP A CA 1
ATOM 739 C C . ASP A 1 97 ? -14.421 6.200 -0.259 1.00 98.00 97 ASP A C 1
ATOM 741 O O . ASP A 1 97 ? -14.223 6.649 -1.388 1.00 98.00 97 ASP A O 1
ATOM 745 N N . TYR A 1 98 ? -13.454 6.134 0.661 1.00 97.81 98 TYR A N 1
ATOM 746 C CA . TYR A 1 98 ? -12.099 6.647 0.453 1.00 97.81 98 TYR A CA 1
ATOM 747 C C . TYR A 1 98 ? -11.044 5.595 0.790 1.00 97.81 98 TYR A C 1
ATOM 749 O O . TYR A 1 98 ? -11.192 4.816 1.729 1.00 97.81 98 TYR A O 1
ATOM 757 N N . LEU A 1 99 ? -9.935 5.610 0.054 1.00 97.56 99 LEU A N 1
ATOM 758 C CA . LEU A 1 99 ? -8.706 4.912 0.418 1.00 97.56 99 LEU A CA 1
ATOM 759 C C . LEU A 1 99 ? -7.639 5.963 0.712 1.00 97.56 99 LEU A C 1
ATOM 761 O O . LEU A 1 99 ? -7.289 6.743 -0.173 1.00 97.56 99 LEU A O 1
ATOM 765 N N . CYS A 1 100 ? -7.095 5.956 1.926 1.00 97.12 100 CYS A N 1
ATOM 766 C CA . CYS A 1 100 ? -6.070 6.906 2.340 1.00 97.12 100 CYS A CA 1
ATOM 767 C C . CYS A 1 100 ? -4.765 6.187 2.693 1.00 97.12 100 CYS A C 1
ATOM 769 O O . CYS A 1 100 ? -4.745 5.191 3.418 1.00 97.12 100 CYS A O 1
ATOM 771 N N . PHE A 1 101 ? -3.653 6.724 2.200 1.00 97.00 101 PHE A N 1
ATOM 772 C CA . PHE A 1 101 ? -2.307 6.205 2.425 1.00 97.00 101 PHE A CA 1
ATOM 773 C C . PHE A 1 101 ? -1.322 7.363 2.603 1.00 97.00 101 PHE A C 1
ATOM 775 O O . PHE A 1 101 ? -1.527 8.451 2.070 1.00 97.00 101 PHE A O 1
ATOM 782 N N . GLY A 1 102 ? -0.260 7.137 3.376 1.00 94.69 102 GLY A N 1
ATOM 783 C CA . GLY A 1 102 ? 0.840 8.093 3.482 1.00 94.69 102 GLY A CA 1
ATOM 784 C C . GLY A 1 102 ? 1.698 8.073 2.219 1.00 94.69 102 GLY A C 1
ATOM 785 O O . GLY A 1 102 ? 1.932 7.009 1.646 1.00 94.69 102 GLY A O 1
ATOM 786 N N . ALA A 1 103 ? 2.185 9.235 1.798 1.00 94.06 103 ALA A N 1
ATOM 787 C CA . ALA A 1 103 ? 3.063 9.364 0.644 1.00 94.06 103 ALA A CA 1
ATOM 788 C C . ALA A 1 103 ? 4.144 10.415 0.911 1.00 94.06 103 ALA A C 1
ATOM 790 O O . ALA A 1 103 ? 3.887 11.432 1.550 1.00 94.06 103 ALA A O 1
ATOM 791 N N . GLU A 1 104 ? 5.348 10.179 0.391 1.00 95.69 104 GLU A N 1
ATOM 792 C CA . GLU A 1 104 ? 6.436 11.168 0.418 1.00 95.69 104 GLU A CA 1
ATOM 793 C C . GLU A 1 104 ? 6.126 12.371 -0.486 1.00 95.69 104 GLU A C 1
ATOM 795 O O . GLU A 1 104 ? 6.543 13.491 -0.205 1.00 95.69 104 GLU A O 1
ATOM 800 N N . ASN A 1 105 ? 5.362 12.140 -1.557 1.00 91.12 105 ASN A N 1
ATOM 801 C CA . ASN A 1 105 ? 4.828 13.169 -2.435 1.00 91.12 105 ASN A CA 1
ATOM 802 C C . ASN A 1 105 ? 3.296 13.095 -2.428 1.00 91.12 105 ASN A C 1
ATOM 804 O O . ASN A 1 105 ? 2.723 12.077 -2.816 1.00 91.12 105 ASN A O 1
ATOM 808 N N . ALA A 1 106 ? 2.651 14.180 -2.001 1.00 89.38 106 ALA A N 1
ATOM 809 C CA . ALA A 1 106 ? 1.197 14.283 -1.901 1.00 89.38 106 ALA A CA 1
ATOM 810 C C . ALA A 1 106 ? 0.505 14.661 -3.229 1.00 89.38 106 ALA A C 1
ATOM 812 O O . ALA A 1 106 ? -0.712 14.842 -3.252 1.00 89.38 106 ALA A O 1
ATOM 813 N N . ASP A 1 107 ? 1.243 14.788 -4.338 1.00 94.75 107 ASP A N 1
ATOM 814 C CA . ASP A 1 107 ? 0.667 15.076 -5.653 1.00 94.75 107 ASP A CA 1
ATOM 815 C C . ASP A 1 107 ? -0.089 13.859 -6.224 1.00 94.75 107 ASP A C 1
ATOM 817 O O . ASP A 1 107 ? 0.430 13.054 -7.006 1.00 94.75 107 ASP A O 1
ATOM 821 N N . LEU A 1 108 ? -1.366 13.748 -5.847 1.00 93.56 108 LEU A N 1
ATOM 822 C CA . LEU A 1 108 ? -2.285 12.734 -6.365 1.00 93.56 108 LEU A CA 1
ATOM 823 C C . LEU A 1 108 ? -2.453 12.811 -7.889 1.00 93.56 108 LEU A C 1
ATOM 825 O O . LEU A 1 108 ? -2.729 11.788 -8.514 1.00 93.56 108 LEU A O 1
ATOM 829 N N . SER A 1 109 ? -2.284 13.983 -8.510 1.00 95.62 109 SER A N 1
ATOM 830 C CA . SER A 1 109 ? -2.406 14.114 -9.966 1.00 95.62 109 SER A CA 1
ATOM 831 C C . SER A 1 109 ? -1.270 13.375 -10.674 1.00 95.62 109 SER A C 1
ATOM 833 O O . SER A 1 109 ? -1.509 12.629 -11.628 1.00 95.62 109 SER A O 1
ATOM 835 N N . GLN A 1 110 ? -0.050 13.485 -10.142 1.00 94.75 110 GLN A N 1
ATOM 836 C CA . GLN A 1 110 ? 1.108 12.759 -10.643 1.00 94.75 110 GLN A CA 1
ATOM 837 C C . GLN A 1 110 ? 0.968 11.250 -10.415 1.00 94.75 110 GLN A C 1
ATOM 839 O O . GLN A 1 110 ? 1.221 10.470 -11.337 1.00 94.75 110 GLN A O 1
ATOM 844 N N . LEU A 1 111 ? 0.531 10.834 -9.220 1.00 95.00 111 LEU A N 1
ATOM 845 C CA . LEU A 1 111 ? 0.305 9.418 -8.909 1.00 95.00 111 LEU A CA 1
ATOM 846 C C . LEU A 1 111 ? -0.744 8.799 -9.842 1.00 95.00 111 LEU A C 1
ATOM 848 O O . LEU A 1 111 ? -0.500 7.733 -10.405 1.00 95.00 111 LEU A O 1
ATOM 852 N N . ASN A 1 112 ? -1.859 9.496 -10.079 1.00 95.62 112 ASN A N 1
ATOM 853 C CA . ASN A 1 112 ? -2.906 9.043 -10.993 1.00 95.62 112 ASN A CA 1
ATOM 854 C C . ASN A 1 112 ? -2.433 8.995 -12.450 1.00 95.62 112 ASN A C 1
ATOM 856 O O . ASN A 1 112 ? -2.744 8.033 -13.150 1.00 95.62 112 ASN A O 1
ATOM 860 N N . LYS A 1 113 ? -1.640 9.976 -12.910 1.00 96.12 113 LYS A N 1
ATOM 861 C CA . LYS A 1 113 ? -1.050 9.950 -14.262 1.00 96.12 113 LYS A CA 1
ATOM 862 C C . LYS A 1 113 ? -0.171 8.711 -14.446 1.00 96.12 113 LYS A C 1
ATOM 864 O O . LYS A 1 113 ? -0.304 8.011 -15.446 1.00 96.12 113 LYS A O 1
ATOM 869 N N . ILE A 1 114 ? 0.702 8.421 -13.479 1.00 96.44 114 ILE A N 1
ATOM 870 C CA . ILE A 1 114 ? 1.577 7.240 -13.522 1.00 96.44 114 ILE A CA 1
ATOM 871 C C . ILE A 1 114 ? 0.752 5.952 -13.472 1.00 96.44 114 ILE A C 1
ATOM 873 O O . ILE A 1 114 ? 0.985 5.059 -14.283 1.00 96.44 114 ILE A O 1
ATOM 877 N N . ALA A 1 115 ? -0.218 5.854 -12.560 1.00 96.06 115 ALA A N 1
ATOM 878 C CA . ALA A 1 115 ? -1.086 4.686 -12.449 1.00 96.06 115 ALA A CA 1
ATOM 879 C C . ALA A 1 115 ? -1.852 4.420 -13.754 1.00 96.06 115 ALA A C 1
ATOM 881 O O . ALA A 1 115 ? -1.868 3.283 -14.213 1.00 96.06 115 ALA A O 1
ATOM 882 N N . GLY A 1 116 ? -2.402 5.461 -14.390 1.00 97.31 116 GLY A N 1
ATOM 883 C CA . GLY A 1 116 ? -3.078 5.354 -15.685 1.00 97.31 116 GLY A CA 1
ATOM 884 C C . GLY A 1 116 ? -2.165 4.795 -16.775 1.00 97.31 116 GLY A C 1
ATOM 885 O O . GLY A 1 116 ? -2.522 3.826 -17.431 1.00 97.31 116 GLY A O 1
ATOM 886 N N . ILE A 1 117 ? -0.935 5.310 -16.899 1.00 97.88 117 ILE A N 1
ATOM 887 C CA . ILE A 1 117 ? 0.047 4.789 -17.870 1.00 97.88 117 ILE A CA 1
ATOM 888 C C . ILE A 1 117 ? 0.352 3.307 -17.620 1.00 97.88 117 ILE A C 1
ATOM 890 O O . ILE A 1 117 ? 0.463 2.536 -18.569 1.00 97.88 117 ILE A O 1
ATOM 894 N N . LEU A 1 118 ? 0.505 2.907 -16.355 1.00 96.81 118 LEU A N 1
ATOM 895 C CA . LEU A 1 118 ? 0.827 1.526 -15.988 1.00 96.81 118 LEU A CA 1
ATOM 896 C C . LEU A 1 118 ? -0.356 0.559 -16.136 1.00 96.81 118 LEU A C 1
ATOM 898 O O . LEU A 1 118 ? -0.126 -0.642 -16.206 1.00 96.81 118 LEU A O 1
ATOM 902 N N . VAL A 1 119 ? -1.593 1.059 -16.162 1.00 96.56 119 VAL A N 1
ATOM 903 C CA . VAL A 1 119 ? -2.803 0.255 -16.399 1.00 96.56 119 VAL A CA 1
ATOM 904 C C . VAL A 1 119 ? -3.119 0.159 -17.889 1.00 96.56 119 VAL A C 1
ATOM 906 O O . VAL A 1 119 ? -3.382 -0.934 -18.384 1.00 96.56 119 VAL A O 1
ATOM 909 N N . ASP A 1 120 ? -3.086 1.286 -18.600 1.00 96.88 120 ASP A N 1
ATOM 910 C CA . ASP A 1 120 ? -3.423 1.352 -20.026 1.00 96.88 120 ASP A CA 1
ATOM 911 C C . ASP A 1 120 ? -2.294 0.808 -20.913 1.00 96.88 120 ASP A C 1
ATOM 913 O O . ASP A 1 120 ? -2.536 0.380 -22.041 1.00 96.88 120 ASP A O 1
ATOM 917 N N . GLU A 1 121 ? -1.056 0.863 -20.412 1.00 96.56 121 GLU A N 1
ATOM 918 C CA . GLU A 1 121 ? 0.179 0.471 -21.092 1.00 96.56 121 GLU A CA 1
ATOM 919 C C . GLU A 1 121 ? 0.248 0.957 -22.556 1.00 96.56 121 GLU A C 1
ATOM 921 O O . GLU A 1 121 ? 0.322 0.151 -23.489 1.00 96.56 121 GLU A O 1
ATOM 926 N N . PRO A 1 122 ? 0.250 2.281 -22.803 1.00 97.38 122 PRO A N 1
ATOM 927 C CA . PRO A 1 122 ? 0.241 2.821 -24.156 1.00 97.38 122 PRO A CA 1
ATOM 928 C C . PRO A 1 122 ? 1.470 2.368 -24.949 1.00 97.38 122 PRO A C 1
ATOM 930 O O . PRO A 1 122 ? 2.563 2.181 -24.407 1.00 97.38 122 PRO A O 1
ATOM 933 N N . ARG A 1 123 ? 1.315 2.236 -26.272 1.00 97.44 123 ARG A N 1
ATOM 934 C CA . ARG A 1 123 ? 2.343 1.629 -27.129 1.00 97.44 123 ARG A CA 1
ATOM 935 C C . ARG A 1 123 ? 3.716 2.296 -27.003 1.00 97.44 123 ARG A C 1
ATOM 937 O O . ARG A 1 123 ? 4.718 1.597 -26.906 1.00 97.44 123 ARG A O 1
ATOM 944 N N . SER A 1 124 ? 3.764 3.625 -26.940 1.00 96.31 124 SER A N 1
ATOM 945 C CA . SER A 1 124 ? 5.017 4.371 -26.771 1.00 96.31 124 SER A CA 1
ATOM 946 C C . SER A 1 124 ? 5.705 4.092 -25.428 1.00 96.31 124 SER A C 1
ATOM 948 O O . SER A 1 124 ? 6.932 4.026 -25.385 1.00 96.31 124 SER A O 1
ATOM 950 N N . TYR A 1 125 ? 4.947 3.861 -24.350 1.00 98.19 125 TYR A N 1
ATOM 951 C CA . TYR A 1 125 ? 5.502 3.405 -23.072 1.00 98.19 125 TYR A CA 1
ATOM 952 C C . TYR A 1 125 ? 6.046 1.973 -23.182 1.00 98.19 125 TYR A C 1
ATOM 954 O O . TYR A 1 125 ? 7.172 1.716 -22.757 1.00 98.19 125 TYR A O 1
ATOM 962 N N . GLN A 1 126 ? 5.294 1.052 -23.797 1.00 98.00 126 GLN A N 1
ATOM 963 C CA . GLN A 1 126 ? 5.746 -0.332 -23.999 1.00 98.00 126 GLN A CA 1
ATOM 964 C C . GLN A 1 126 ? 7.024 -0.404 -24.846 1.00 98.00 126 GLN A C 1
ATOM 966 O O . GLN A 1 126 ? 7.925 -1.191 -24.552 1.00 98.00 126 GLN A O 1
ATOM 971 N N . ASP A 1 127 ? 7.125 0.413 -25.896 1.00 97.81 127 ASP A N 1
ATOM 972 C CA . ASP A 1 127 ? 8.315 0.483 -26.743 1.00 97.81 127 ASP A CA 1
ATOM 973 C C . ASP A 1 127 ? 9.524 1.004 -25.947 1.00 97.81 127 ASP A C 1
ATOM 975 O O . ASP A 1 127 ? 10.585 0.377 -25.978 1.00 97.81 127 ASP A O 1
ATOM 979 N N . ALA A 1 128 ? 9.353 2.068 -25.151 1.00 97.94 128 ALA A N 1
ATOM 980 C CA . ALA A 1 128 ? 10.398 2.579 -24.259 1.00 97.94 128 ALA A CA 1
ATOM 981 C C . ALA A 1 128 ? 10.838 1.537 -23.215 1.00 97.94 128 ALA A C 1
ATOM 983 O O . ALA A 1 128 ? 12.033 1.322 -23.008 1.00 97.94 128 ALA A O 1
ATOM 984 N N . LEU A 1 129 ? 9.887 0.831 -22.596 1.00 98.38 129 LEU A N 1
ATOM 985 C CA . LEU A 1 129 ? 10.172 -0.243 -21.643 1.00 98.38 129 LEU A CA 1
ATOM 986 C C . LEU A 1 129 ? 11.000 -1.361 -22.289 1.00 98.38 129 LEU A C 1
ATOM 988 O O . LEU A 1 129 ? 12.007 -1.790 -21.726 1.00 98.38 129 LEU A O 1
ATOM 992 N N . ASN A 1 130 ? 10.617 -1.800 -23.489 1.00 98.12 130 ASN A N 1
ATOM 993 C CA . ASN A 1 130 ? 11.325 -2.847 -24.224 1.00 98.12 130 ASN A CA 1
ATOM 994 C C . ASN A 1 130 ? 12.749 -2.445 -24.621 1.00 98.12 130 ASN A C 1
ATOM 996 O O . ASN A 1 130 ? 13.631 -3.306 -24.635 1.00 98.12 130 ASN A O 1
ATOM 1000 N N . ILE A 1 131 ? 12.988 -1.168 -24.935 1.00 98.12 131 ILE A N 1
ATOM 1001 C CA . ILE A 1 131 ? 14.339 -0.648 -25.191 1.00 98.12 131 ILE A CA 1
ATOM 1002 C C . ILE A 1 131 ? 15.208 -0.857 -23.947 1.00 98.12 131 ILE A C 1
ATOM 1004 O O . ILE A 1 131 ? 16.218 -1.556 -24.018 1.00 98.12 131 ILE A O 1
ATOM 1008 N N . TYR A 1 132 ? 14.772 -0.360 -22.787 1.00 98.25 132 TYR A N 1
ATOM 1009 C CA . TYR A 1 132 ? 15.565 -0.457 -21.558 1.00 98.25 132 TYR A CA 1
ATOM 1010 C C . TYR A 1 132 ? 15.726 -1.895 -21.044 1.00 98.25 132 TYR A C 1
ATOM 1012 O O . TYR A 1 132 ? 16.772 -2.235 -20.489 1.00 98.25 132 TYR A O 1
ATOM 1020 N N . LEU A 1 133 ? 14.741 -2.771 -21.262 1.00 98.44 133 LEU A N 1
ATOM 1021 C CA . LEU A 1 133 ? 14.886 -4.202 -20.968 1.00 98.44 133 LEU A CA 1
ATOM 1022 C C . LEU A 1 133 ? 15.952 -4.862 -21.860 1.00 98.44 133 LEU A C 1
ATOM 1024 O O . LEU A 1 133 ? 16.777 -5.626 -21.360 1.00 98.44 133 LEU A O 1
ATOM 1028 N N . LYS A 1 134 ? 15.985 -4.545 -23.163 1.00 98.31 134 LYS A N 1
ATOM 1029 C CA . LYS A 1 134 ? 17.003 -5.058 -24.103 1.00 98.31 134 LYS A CA 1
ATOM 1030 C C . LYS A 1 134 ? 18.408 -4.535 -23.808 1.00 98.31 134 LYS A C 1
ATOM 1032 O O . LYS A 1 134 ? 19.380 -5.228 -24.088 1.00 98.31 134 LYS A O 1
ATOM 1037 N N . GLU A 1 135 ? 18.518 -3.362 -23.192 1.00 97.88 135 GLU A N 1
ATOM 1038 C CA . GLU A 1 135 ? 19.778 -2.831 -22.653 1.00 97.88 135 GLU A CA 1
ATOM 1039 C C . GLU A 1 135 ? 20.247 -3.547 -21.369 1.00 97.88 135 GLU A C 1
ATOM 1041 O O . GLU A 1 135 ? 21.271 -3.183 -20.789 1.00 97.88 135 GLU A O 1
ATOM 1046 N N . GLY A 1 136 ? 19.509 -4.556 -20.894 1.00 97.94 136 GLY A N 1
ATOM 1047 C CA . GLY A 1 136 ? 19.868 -5.357 -19.725 1.00 97.94 136 GLY A CA 1
ATOM 1048 C C . GLY A 1 136 ? 19.478 -4.728 -18.387 1.00 97.94 136 GLY A C 1
ATOM 1049 O O . GLY A 1 136 ? 19.954 -5.172 -17.340 1.00 97.94 136 GLY A O 1
ATOM 1050 N N . LYS A 1 137 ? 18.624 -3.694 -18.375 1.00 98.19 137 LYS A N 1
ATOM 1051 C CA . LYS A 1 137 ? 18.081 -3.153 -17.121 1.00 98.19 137 LYS A CA 1
ATOM 1052 C C . LYS A 1 137 ? 17.085 -4.146 -16.516 1.00 98.19 137 LYS A C 1
ATOM 1054 O O . LYS A 1 137 ? 16.283 -4.748 -17.225 1.00 98.19 137 LYS A O 1
ATOM 1059 N N . ASN A 1 138 ? 17.095 -4.285 -15.189 1.00 97.88 138 ASN A N 1
ATOM 1060 C CA . ASN A 1 138 ? 16.048 -5.039 -14.497 1.00 97.88 138 ASN A CA 1
ATOM 1061 C C . ASN A 1 138 ? 14.688 -4.326 -14.617 1.00 97.88 138 ASN A C 1
ATOM 1063 O O . ASN A 1 138 ? 14.628 -3.124 -14.887 1.00 97.88 138 ASN A O 1
ATOM 1067 N N . PHE A 1 139 ? 13.595 -5.063 -14.406 1.00 97.00 139 PHE A N 1
ATOM 1068 C CA . PHE A 1 139 ? 12.244 -4.549 -14.642 1.00 97.00 139 PHE A CA 1
ATOM 1069 C C . PHE A 1 139 ? 11.927 -3.241 -13.887 1.00 97.00 139 PHE A C 1
ATOM 1071 O O . PHE A 1 139 ? 11.467 -2.304 -14.539 1.00 97.00 139 PHE A O 1
ATOM 1078 N N . PRO A 1 140 ? 12.220 -3.086 -12.575 1.00 96.31 140 PRO A N 1
ATOM 1079 C CA . PRO A 1 140 ? 11.980 -1.818 -11.882 1.00 96.31 140 PRO A CA 1
ATOM 1080 C C . PRO A 1 140 ? 12.746 -0.636 -12.488 1.00 96.31 140 PRO A C 1
ATOM 1082 O O . PRO A 1 140 ? 12.168 0.433 -12.679 1.00 96.31 140 PRO A O 1
ATOM 1085 N N . ALA A 1 141 ? 14.026 -0.821 -12.827 1.00 98.00 141 ALA A N 1
ATOM 1086 C CA . ALA A 1 141 ? 14.838 0.232 -13.433 1.00 98.00 141 ALA A CA 1
ATOM 1087 C C . ALA A 1 141 ? 14.345 0.590 -14.843 1.00 98.00 141 ALA A C 1
ATOM 1089 O O . ALA A 1 141 ? 14.203 1.771 -15.159 1.00 98.00 141 ALA A O 1
ATOM 1090 N N . ALA A 1 142 ? 14.034 -0.418 -15.665 1.00 98.31 142 ALA A N 1
ATOM 1091 C CA . ALA A 1 142 ? 13.485 -0.226 -17.004 1.00 98.31 142 ALA A CA 1
ATOM 1092 C C . ALA A 1 142 ? 12.138 0.513 -16.958 1.00 98.31 142 ALA A C 1
ATOM 1094 O O . ALA A 1 142 ? 11.933 1.463 -17.710 1.00 98.31 142 ALA A O 1
ATOM 1095 N N . ARG A 1 143 ? 11.258 0.149 -16.014 1.00 97.50 143 ARG A N 1
ATOM 1096 C CA . ARG A 1 143 ? 9.965 0.808 -15.784 1.00 97.50 143 ARG A CA 1
ATOM 1097 C C . ARG A 1 143 ? 10.120 2.277 -15.402 1.00 97.50 143 ARG A C 1
ATOM 1099 O O . ARG A 1 143 ? 9.409 3.118 -15.941 1.00 97.50 143 ARG A O 1
ATOM 1106 N N . ILE A 1 144 ? 11.052 2.602 -14.502 1.00 97.38 144 ILE A N 1
ATOM 1107 C CA . ILE A 1 144 ? 11.321 3.994 -14.104 1.00 97.38 144 ILE A CA 1
ATOM 1108 C C . ILE A 1 144 ? 11.802 4.819 -15.300 1.00 97.38 144 ILE A C 1
ATOM 1110 O O . ILE A 1 144 ? 11.329 5.936 -15.497 1.00 97.38 144 ILE A O 1
ATOM 1114 N N . LEU A 1 145 ? 12.737 4.288 -16.093 1.00 97.94 145 LEU A N 1
ATOM 1115 C CA . LEU A 1 145 ? 13.257 4.986 -17.269 1.00 97.94 145 LEU A CA 1
ATOM 1116 C C . LEU A 1 145 ? 12.165 5.181 -18.329 1.00 97.94 145 LEU A C 1
ATOM 1118 O O . LEU A 1 145 ? 11.986 6.297 -18.804 1.00 97.94 145 LEU A O 1
ATOM 1122 N N . ALA A 1 146 ? 11.372 4.145 -18.615 1.00 98.06 146 ALA A N 1
ATOM 1123 C CA . ALA A 1 146 ? 10.259 4.222 -19.559 1.00 98.06 146 ALA A CA 1
ATOM 1124 C C . ALA A 1 146 ? 9.192 5.243 -19.136 1.00 98.06 146 ALA A C 1
ATOM 1126 O O . ALA A 1 146 ? 8.737 6.030 -19.963 1.00 98.06 146 ALA A O 1
ATOM 1127 N N . LEU A 1 147 ? 8.834 5.285 -17.846 1.00 97.38 147 LEU A N 1
ATOM 1128 C CA . LEU A 1 147 ? 7.927 6.304 -17.310 1.00 97.38 147 LEU A CA 1
ATOM 1129 C C . LEU A 1 147 ? 8.505 7.714 -17.476 1.00 97.38 147 LEU A C 1
ATOM 1131 O O . LEU A 1 147 ? 7.793 8.607 -17.917 1.00 97.38 147 LEU A O 1
ATOM 1135 N N . LYS A 1 148 ? 9.794 7.921 -17.177 1.00 95.94 148 LYS A N 1
ATOM 1136 C CA . LYS A 1 148 ? 10.450 9.230 -17.351 1.00 95.94 148 LYS A CA 1
ATOM 1137 C C . LYS A 1 148 ? 10.497 9.688 -18.808 1.00 95.94 148 LYS A C 1
ATOM 1139 O O . LYS A 1 148 ? 10.397 10.880 -19.050 1.00 95.94 148 LYS A O 1
ATOM 1144 N N . SER A 1 149 ? 10.668 8.770 -19.757 1.00 93.12 149 SER A N 1
ATOM 1145 C CA . SER A 1 149 ? 10.654 9.090 -21.190 1.00 93.12 149 SER A CA 1
ATOM 1146 C C . SER A 1 149 ? 9.256 9.409 -21.722 1.00 93.12 149 SER A C 1
ATOM 1148 O O . SER A 1 149 ? 9.141 10.073 -22.747 1.00 93.12 149 SER A O 1
ATOM 1150 N N . TYR A 1 150 ? 8.211 8.900 -21.065 1.00 89.31 150 TYR A N 1
ATOM 1151 C CA . TYR A 1 150 ? 6.820 9.097 -21.469 1.00 89.31 150 TYR A CA 1
ATOM 1152 C C . TYR A 1 150 ? 6.186 10.354 -20.850 1.00 89.31 150 TYR A C 1
ATOM 1154 O O . TYR A 1 150 ? 5.322 10.971 -21.473 1.00 89.31 150 TYR A O 1
ATOM 1162 N N . LEU A 1 151 ? 6.549 10.681 -19.604 1.00 89.06 151 LEU A N 1
ATOM 1163 C CA . LEU A 1 151 ? 5.937 11.752 -18.807 1.00 89.06 151 LEU A CA 1
ATOM 1164 C C . LEU A 1 151 ? 6.255 13.158 -19.306 1.00 89.06 151 LEU A C 1
ATOM 1166 O O . LEU A 1 151 ? 5.285 13.957 -19.209 1.00 89.06 151 LEU A O 1
#

Sequence (151 aa):
MKITGIIAEYNPFHNGHAYQIAKIKEETDSDYVIVAMSGDFVQRGEPAITDKYERARMALSCGADLVLELPALFACASAEYFARAGVALFTRMGCIDYLCFGAENADLSQLNKIAGILVDEPRSYQDALNIYLKEGKNFPAARILALKSYL